Protein AF-A0A644YZ04-F1 (afdb_monomer_lite)

Secondary structure (DSSP, 8-state):
-----GGGGTTTS-B-HHHHHHHTT--HHHHHHHHHHTT-PPEEPTTS-EEB-HHHHHHHHHHH------

Foldseek 3Di:
DDPPDPPPPVLPDWDALVRVCVLQVHDSVVSVVVCVVVVLFFDQDPVRGGTDHSVSVVVCCVVVPGRDGD

Structure (mmCIF, N/CA/C/O backbone):
data_AF-A0A644YZ04-F1
#
_entry.id   AF-A0A644YZ04-F1
#
loop_
_atom_site.group_PDB
_atom_site.id
_atom_site.type_symbol
_atom_site.label_atom_id
_atom_site.label_alt_id
_atom_site.label_comp_id
_atom_site.label_asym_id
_atom_site.label_entity_id
_atom_site.label_seq_id
_atom_site.pdbx_PDB_ins_code
_atom_site.Cartn_x
_atom_site.Cartn_y
_atom_site.Cartn_z
_atom_site.occupancy
_atom_site.B_iso_or_equiv
_atom_site.auth_seq_id
_atom_site.auth_comp_id
_atom_site.auth_asym_id
_atom_site.auth_atom_id
_atom_site.pdbx_PDB_model_num
ATOM 1 N N . MET A 1 1 ? 21.667 5.885 22.143 1.00 40.97 1 MET A N 1
ATOM 2 C CA . MET A 1 1 ? 20.750 4.823 21.683 1.00 40.97 1 MET A CA 1
ATOM 3 C C . MET A 1 1 ? 20.239 5.272 20.327 1.00 40.97 1 MET A C 1
ATOM 5 O O . MET A 1 1 ? 19.325 6.079 20.278 1.00 40.97 1 MET A O 1
ATOM 9 N N . SER A 1 2 ? 20.930 4.895 19.252 1.00 45.81 2 SER A N 1
ATOM 10 C CA . SER A 1 2 ? 20.598 5.350 17.898 1.00 45.81 2 SER A CA 1
ATOM 11 C C . SER A 1 2 ? 19.618 4.353 17.281 1.00 45.81 2 SER A C 1
ATOM 13 O O . SER A 1 2 ? 20.027 3.287 16.831 1.00 45.81 2 SER A O 1
ATOM 15 N N . GLU A 1 3 ? 18.323 4.666 17.309 1.00 53.53 3 GLU A N 1
ATOM 16 C CA . GLU A 1 3 ? 17.238 3.889 16.678 1.00 53.53 3 GLU A CA 1
ATOM 17 C C . GLU A 1 3 ? 17.149 4.111 15.156 1.00 53.53 3 GLU A C 1
ATOM 19 O O . GLU A 1 3 ? 16.097 3.998 14.536 1.00 53.53 3 GLU A O 1
ATOM 24 N N . GLU A 1 4 ? 18.266 4.398 14.500 1.00 53.59 4 GLU A N 1
ATOM 25 C CA . GLU A 1 4 ? 18.321 4.511 13.048 1.00 53.59 4 GLU A CA 1
ATOM 26 C C . GLU A 1 4 ? 18.768 3.167 12.484 1.00 53.59 4 GLU A C 1
ATOM 28 O O . GLU A 1 4 ? 19.937 2.822 12.628 1.00 53.59 4 GLU A O 1
ATOM 33 N N . SER A 1 5 ? 17.851 2.389 11.884 1.00 46.00 5 SER A N 1
ATOM 34 C CA . SER A 1 5 ? 18.119 1.544 10.688 1.00 46.00 5 SER A CA 1
ATOM 35 C C . SER A 1 5 ? 17.066 0.462 10.384 1.00 46.00 5 SER A C 1
ATOM 37 O O . SER A 1 5 ? 17.204 -0.228 9.371 1.00 46.00 5 SER A O 1
ATOM 39 N N . LYS A 1 6 ? 15.995 0.268 11.173 1.00 51.97 6 LYS A N 1
ATOM 40 C CA . LYS A 1 6 ? 15.000 -0.783 10.837 1.00 51.97 6 LYS A CA 1
ATOM 41 C C . LYS A 1 6 ? 14.229 -0.510 9.531 1.00 51.97 6 LYS A C 1
ATOM 43 O O . LYS A 1 6 ? 13.859 -1.464 8.848 1.00 51.97 6 LYS A O 1
ATOM 48 N N . ASN A 1 7 ? 14.113 0.756 9.120 1.00 50.84 7 ASN A N 1
ATOM 49 C CA . ASN A 1 7 ? 13.369 1.186 7.927 1.00 50.84 7 ASN A CA 1
ATOM 50 C C . ASN A 1 7 ? 13.960 0.741 6.573 1.00 50.84 7 ASN A C 1
ATOM 52 O O . ASN A 1 7 ? 13.230 0.594 5.593 1.00 50.84 7 ASN A O 1
ATOM 56 N N . LEU A 1 8 ? 15.269 0.481 6.481 1.00 49.84 8 LEU A N 1
ATOM 57 C CA . LEU A 1 8 ? 15.937 0.282 5.184 1.00 49.84 8 LEU A CA 1
ATOM 58 C C . LEU A 1 8 ? 15.667 -1.082 4.525 1.00 49.84 8 LEU A C 1
ATOM 60 O O . LEU A 1 8 ? 15.831 -1.215 3.313 1.00 49.84 8 LEU A O 1
ATOM 64 N N . LYS A 1 9 ? 15.245 -2.105 5.284 1.00 52.41 9 LYS A N 1
ATOM 65 C CA . LYS A 1 9 ? 15.057 -3.459 4.727 1.00 52.41 9 LYS A CA 1
ATOM 66 C C . LYS A 1 9 ? 13.782 -3.614 3.889 1.00 52.41 9 LYS A C 1
ATOM 68 O O . LYS A 1 9 ? 13.807 -4.39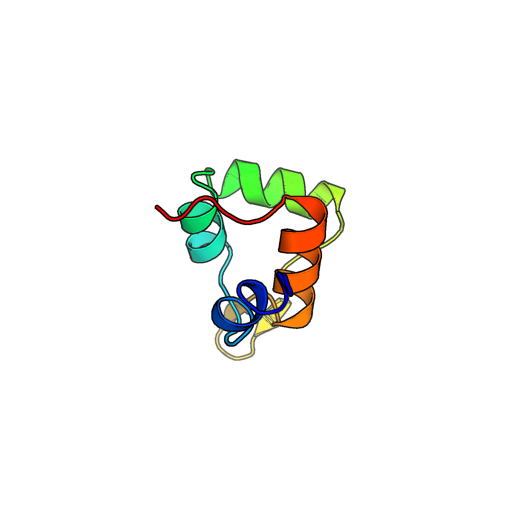6 2.943 1.00 52.41 9 LYS A O 1
ATOM 73 N N . TYR A 1 10 ? 12.707 -2.878 4.189 1.00 57.72 10 TYR A N 1
ATOM 74 C CA . TYR A 1 10 ? 11.448 -2.955 3.425 1.00 57.72 10 TYR A CA 1
ATOM 75 C C . TYR A 1 10 ? 11.501 -2.182 2.108 1.00 57.72 10 TYR A C 1
ATOM 77 O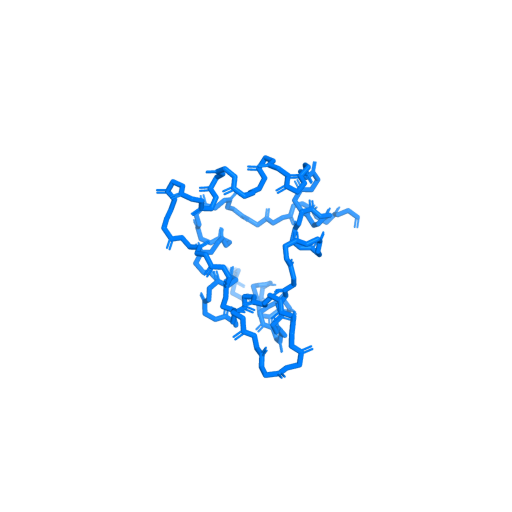 O . TYR A 1 10 ? 10.956 -2.609 1.097 1.00 57.72 10 TYR A O 1
ATOM 85 N N . VAL A 1 11 ? 12.210 -1.058 2.104 1.00 60.81 11 VAL A N 1
ATOM 86 C CA . VAL A 1 11 ? 12.233 -0.110 0.985 1.00 60.81 11 VAL A CA 1
ATOM 87 C C . VAL A 1 11 ? 13.214 -0.553 -0.120 1.00 60.81 11 VAL A C 1
ATOM 89 O O . VAL A 1 11 ? 13.345 0.096 -1.148 1.00 60.81 11 VAL A O 1
ATOM 92 N N . ALA A 1 12 ? 13.881 -1.704 0.021 1.00 62.22 12 ALA A N 1
ATOM 93 C CA . ALA A 1 12 ? 14.853 -2.189 -0.962 1.00 62.22 12 ALA A CA 1
ATOM 94 C C . ALA A 1 12 ? 14.227 -2.688 -2.283 1.00 62.22 12 ALA A C 1
ATOM 96 O O . ALA A 1 12 ? 14.959 -2.933 -3.245 1.00 62.22 12 ALA A O 1
ATOM 97 N N . LYS A 1 13 ? 12.898 -2.875 -2.351 1.00 71.06 13 LYS A N 1
ATOM 98 C CA . LYS A 1 13 ? 12.212 -3.402 -3.541 1.00 71.06 13 LYS A CA 1
ATOM 99 C C . LYS A 1 13 ? 10.871 -2.700 -3.800 1.00 71.06 13 LYS A C 1
ATOM 101 O O . LYS A 1 13 ? 10.188 -2.317 -2.856 1.00 71.06 13 LYS A O 1
ATOM 106 N N . PRO A 1 14 ? 10.474 -2.531 -5.076 1.00 74.00 14 PRO A N 1
ATOM 107 C CA . PRO A 1 14 ? 9.103 -2.185 -5.433 1.00 74.00 14 PRO A CA 1
ATOM 108 C C . PRO A 1 14 ? 8.127 -3.259 -4.948 1.00 74.00 14 PRO A C 1
ATOM 110 O O . PRO A 1 14 ? 8.400 -4.447 -5.111 1.00 74.00 14 PRO A O 1
ATOM 113 N N . GLU A 1 15 ? 6.974 -2.843 -4.433 1.00 82.69 15 GLU A N 1
ATOM 114 C CA . GLU A 1 15 ? 5.985 -3.751 -3.846 1.00 82.69 15 GLU A CA 1
ATOM 115 C C . GLU A 1 15 ? 4.641 -3.695 -4.569 1.00 82.69 15 GLU A C 1
ATOM 117 O O . GLU A 1 15 ? 4.271 -2.697 -5.188 1.00 82.69 15 GLU A O 1
ATOM 122 N N . THR A 1 16 ? 3.882 -4.786 -4.498 1.00 88.31 16 THR A N 1
ATOM 123 C CA . THR A 1 16 ? 2.509 -4.831 -5.030 1.00 88.31 16 THR A CA 1
ATOM 124 C C . THR A 1 16 ? 1.495 -4.442 -3.956 1.00 88.31 16 THR A C 1
ATOM 126 O O . THR A 1 16 ? 1.757 -4.582 -2.763 1.00 88.31 16 THR A O 1
ATOM 129 N N . ILE A 1 17 ? 0.279 -4.051 -4.369 1.00 88.06 17 ILE A N 1
ATOM 130 C CA . ILE A 1 17 ? -0.858 -3.894 -3.436 1.00 88.06 17 ILE A CA 1
ATOM 131 C C . ILE A 1 17 ? -1.052 -5.148 -2.581 1.00 88.06 17 ILE A C 1
ATOM 133 O O . ILE A 1 17 ? -1.341 -5.028 -1.399 1.00 88.06 17 ILE A O 1
ATOM 137 N N . SER A 1 18 ? -0.935 -6.340 -3.172 1.00 88.12 18 SER A N 1
ATOM 138 C CA . SER A 1 18 ? -1.154 -7.596 -2.452 1.00 88.12 18 SER A CA 1
ATOM 139 C C . SER A 1 18 ? -0.102 -7.823 -1.371 1.00 88.12 18 SER A C 1
ATOM 141 O O . SER A 1 18 ? -0.462 -8.203 -0.267 1.00 88.12 18 SER A O 1
ATOM 143 N N . SER A 1 19 ? 1.168 -7.552 -1.679 1.00 86.19 19 SER A N 1
ATOM 144 C CA . SER A 1 19 ? 2.270 -7.694 -0.725 1.00 86.19 19 SER A CA 1
ATOM 145 C C . SER A 1 19 ? 2.128 -6.718 0.442 1.00 86.19 19 SER A C 1
ATOM 147 O O . SER A 1 19 ? 2.102 -7.136 1.595 1.00 86.19 19 SER A O 1
ATOM 149 N N . LEU A 1 20 ? 1.891 -5.433 0.147 1.00 86.50 20 LEU A N 1
ATOM 150 C CA . LEU A 1 20 ? 1.627 -4.429 1.180 1.00 86.50 20 LEU A CA 1
ATOM 151 C C . LEU A 1 20 ? 0.400 -4.799 2.021 1.00 86.50 20 LEU A C 1
ATOM 153 O O . LEU A 1 20 ? 0.441 -4.714 3.239 1.00 86.50 20 LEU A O 1
ATOM 157 N N . ALA A 1 21 ? -0.687 -5.253 1.398 1.00 87.94 21 ALA A N 1
ATOM 158 C CA . ALA A 1 21 ? -1.891 -5.650 2.124 1.00 87.94 21 ALA A CA 1
ATOM 159 C C . ALA A 1 21 ? -1.594 -6.765 3.139 1.00 87.94 21 ALA A C 1
ATOM 161 O O . ALA A 1 21 ? -2.010 -6.654 4.290 1.00 87.94 21 ALA A O 1
ATOM 162 N N . SER A 1 22 ? -0.819 -7.778 2.740 1.00 87.75 22 SER A N 1
ATOM 163 C CA . SER A 1 22 ? -0.374 -8.846 3.637 1.00 87.75 22 SER A CA 1
ATOM 164 C C . SER A 1 22 ? 0.503 -8.326 4.776 1.00 87.75 22 SER A C 1
ATOM 166 O O . SER A 1 22 ? 0.279 -8.710 5.918 1.00 87.75 22 SER A O 1
ATOM 168 N N . LEU A 1 23 ? 1.453 -7.431 4.487 1.00 83.44 23 LEU A N 1
ATOM 169 C CA . LEU A 1 23 ? 2.343 -6.854 5.502 1.00 83.44 23 LEU A CA 1
ATOM 170 C C . LEU A 1 23 ? 1.587 -6.061 6.566 1.00 83.44 23 LEU A C 1
ATOM 172 O O . LEU A 1 23 ? 1.921 -6.135 7.738 1.00 83.44 23 LEU A O 1
ATOM 176 N N . TYR A 1 24 ? 0.561 -5.318 6.162 1.00 85.19 24 TYR A N 1
ATOM 177 C CA . TYR A 1 24 ? -0.255 -4.525 7.079 1.00 85.19 24 TYR A CA 1
ATOM 178 C C . TYR A 1 24 ? -1.411 -5.316 7.712 1.00 85.19 24 TYR A C 1
ATOM 180 O O . TYR A 1 24 ? -2.211 -4.734 8.441 1.00 85.19 24 TYR A O 1
ATOM 188 N N . GLY A 1 25 ? -1.576 -6.605 7.391 1.00 86.94 25 GLY A N 1
ATOM 189 C CA . GLY A 1 25 ? -2.735 -7.389 7.833 1.00 86.94 25 GLY A CA 1
ATOM 190 C C . GLY A 1 25 ? -4.079 -6.838 7.327 1.00 86.94 25 GLY A C 1
ATOM 191 O O . GLY A 1 25 ? -5.125 -7.061 7.934 1.00 86.94 25 GLY A O 1
ATOM 192 N N . LEU A 1 26 ? -4.075 -6.091 6.218 1.00 88.62 26 LEU A N 1
ATOM 193 C CA . LEU A 1 26 ? -5.255 -5.440 5.653 1.00 88.62 26 LEU A CA 1
ATOM 194 C C . LEU A 1 26 ? -5.778 -6.199 4.436 1.00 88.62 26 LEU A C 1
ATOM 196 O O . LEU A 1 26 ? -5.036 -6.783 3.652 1.00 88.62 26 LEU A O 1
ATOM 200 N N . SER A 1 27 ? -7.084 -6.098 4.181 1.00 91.12 27 SER A N 1
ATOM 201 C CA . SER A 1 27 ? -7.610 -6.508 2.878 1.00 91.12 27 SER A CA 1
ATOM 202 C C . SER A 1 27 ? -7.077 -5.585 1.770 1.00 91.12 27 SER A C 1
ATOM 204 O O . SER A 1 27 ? -6.927 -4.374 1.962 1.00 91.12 27 SER A O 1
ATOM 206 N N . ARG A 1 28 ? -6.878 -6.125 0.559 1.00 90.81 28 ARG A N 1
ATOM 207 C CA . ARG A 1 28 ? -6.480 -5.342 -0.631 1.00 90.81 28 ARG A CA 1
ATOM 208 C C . ARG A 1 28 ? -7.415 -4.153 -0.891 1.00 90.81 28 ARG A C 1
ATOM 210 O O . ARG A 1 28 ? -6.966 -3.084 -1.301 1.00 90.81 28 ARG A O 1
ATOM 217 N N . THR A 1 29 ? -8.711 -4.331 -0.636 1.00 91.38 29 THR A N 1
ATOM 218 C CA . THR A 1 29 ? -9.732 -3.287 -0.789 1.00 91.38 29 THR A CA 1
ATOM 219 C C . THR A 1 29 ? -9.566 -2.184 0.253 1.00 91.38 29 THR A C 1
ATOM 221 O O . THR A 1 29 ? -9.638 -1.005 -0.094 1.00 91.38 29 THR A O 1
ATOM 224 N N . THR A 1 30 ? -9.315 -2.551 1.513 1.00 90.00 30 THR A N 1
ATOM 225 C CA . THR A 1 30 ? -9.068 -1.603 2.610 1.00 90.00 30 THR A CA 1
ATOM 226 C C . THR A 1 30 ? -7.815 -0.788 2.335 1.00 90.00 30 THR A C 1
ATOM 228 O O . THR A 1 30 ? -7.872 0.442 2.356 1.00 90.00 30 THR A O 1
ATOM 231 N N . LEU A 1 31 ? -6.717 -1.457 1.971 1.00 88.88 31 LEU A N 1
ATOM 232 C CA . LEU A 1 31 ? -5.474 -0.779 1.630 1.00 88.88 31 LEU A CA 1
ATOM 233 C C . LEU A 1 31 ? -5.687 0.189 0.458 1.00 88.88 31 LEU A C 1
ATOM 235 O O . LEU A 1 31 ? -5.341 1.359 0.563 1.00 88.88 31 LEU A O 1
ATOM 239 N N . ARG A 1 32 ? -6.358 -0.234 -0.622 1.00 89.19 32 ARG A N 1
ATOM 240 C CA . ARG A 1 32 ? -6.653 0.648 -1.767 1.00 89.19 32 ARG A CA 1
ATOM 241 C C . ARG A 1 32 ? -7.480 1.879 -1.373 1.00 89.19 32 ARG A C 1
ATOM 243 O O . ARG A 1 32 ? -7.237 2.959 -1.907 1.00 89.19 32 ARG A O 1
ATOM 250 N N . LYS A 1 33 ? -8.448 1.745 -0.459 1.00 89.50 33 LYS A N 1
ATOM 251 C CA . LYS A 1 33 ? -9.228 2.887 0.050 1.00 89.50 33 LYS A CA 1
ATOM 252 C C . LYS A 1 33 ? -8.349 3.863 0.833 1.00 89.50 33 LYS A C 1
ATOM 254 O O . LYS A 1 33 ? -8.461 5.064 0.602 1.00 89.50 33 LYS A O 1
ATOM 259 N N . ASN A 1 34 ? -7.473 3.363 1.703 1.00 87.12 34 ASN A N 1
ATOM 260 C CA . ASN A 1 34 ? -6.538 4.198 2.465 1.00 87.12 34 ASN A CA 1
ATOM 261 C C . ASN A 1 34 ? -5.570 4.930 1.528 1.00 87.12 34 ASN A C 1
ATOM 263 O O . ASN A 1 34 ? -5.459 6.149 1.577 1.00 87.12 34 ASN A O 1
ATOM 267 N N . LEU A 1 35 ? -4.980 4.205 0.582 1.00 87.88 35 LEU A N 1
ATOM 268 C CA . LEU A 1 35 ? -4.071 4.751 -0.421 1.00 87.88 35 LEU A CA 1
ATOM 269 C C . LEU A 1 35 ? -4.725 5.797 -1.333 1.00 87.88 35 LEU A C 1
ATOM 271 O O . LEU A 1 35 ? -4.107 6.807 -1.656 1.00 87.88 35 LEU A O 1
ATOM 275 N N . LYS A 1 36 ? -6.001 5.612 -1.697 1.00 88.19 36 LYS A N 1
ATOM 276 C CA . LYS A 1 36 ? -6.762 6.612 -2.462 1.00 88.19 36 LYS A CA 1
ATOM 277 C C . LYS A 1 36 ? -6.942 7.919 -1.684 1.00 88.19 36 LYS A C 1
ATOM 279 O O . LYS A 1 36 ? -6.859 8.979 -2.295 1.00 88.19 36 LYS A O 1
ATOM 284 N N . LYS A 1 37 ? -7.162 7.861 -0.363 1.00 85.88 37 LYS A N 1
ATOM 285 C CA . LYS A 1 37 ? -7.227 9.066 0.487 1.00 85.88 37 LYS A CA 1
ATOM 286 C C . LYS A 1 37 ? -5.889 9.807 0.523 1.00 85.88 37 LYS A C 1
ATOM 288 O O . LYS A 1 37 ? -5.883 11.029 0.531 1.00 85.88 37 LYS A O 1
ATOM 293 N N . LEU A 1 38 ? -4.785 9.060 0.486 1.00 81.88 38 LEU A N 1
ATOM 294 C CA . LEU A 1 38 ? -3.419 9.589 0.453 1.00 81.88 38 LEU A CA 1
ATOM 295 C C . LEU A 1 38 ? -2.956 10.013 -0.951 1.00 81.88 38 LEU A C 1
ATOM 297 O O . LEU A 1 38 ? -1.846 10.504 -1.101 1.00 81.88 38 LEU A O 1
ATOM 301 N N . GLN A 1 39 ? -3.777 9.798 -1.986 1.00 85.31 39 GLN A N 1
ATOM 302 C CA . GLN A 1 39 ? -3.406 9.994 -3.394 1.00 85.31 39 GLN A CA 1
ATOM 303 C C . GLN A 1 39 ? -2.173 9.170 -3.836 1.00 85.31 39 GLN A C 1
ATOM 305 O O . GLN A 1 39 ? -1.534 9.478 -4.840 1.00 85.31 39 GLN A O 1
ATOM 310 N N . LEU A 1 40 ? -1.870 8.075 -3.129 1.00 82.69 40 LEU A N 1
ATOM 311 C CA . LEU A 1 40 ? -0.754 7.169 -3.412 1.00 82.69 40 LEU A CA 1
ATOM 312 C C . LEU A 1 40 ? -1.262 5.969 -4.216 1.00 82.69 40 LEU A C 1
ATOM 314 O O . LEU A 1 40 ? -1.629 4.938 -3.659 1.00 82.69 40 LEU A O 1
ATOM 318 N N . LEU A 1 41 ? -1.336 6.095 -5.541 1.00 78.62 41 LEU A N 1
ATOM 319 C CA . LEU A 1 41 ? -1.793 5.011 -6.419 1.00 78.62 41 LEU A CA 1
ATOM 320 C C . LEU A 1 41 ? -0.609 4.325 -7.113 1.00 78.62 41 LEU A C 1
ATOM 322 O O . LEU A 1 41 ? 0.289 5.013 -7.592 1.00 78.62 41 LEU A O 1
ATOM 326 N N . PRO A 1 42 ? -0.605 2.981 -7.210 1.00 80.75 42 PRO A N 1
ATOM 327 C CA . PRO A 1 42 ? 0.482 2.269 -7.863 1.00 80.75 42 PRO A CA 1
ATOM 328 C C . PRO A 1 42 ? 0.474 2.555 -9.361 1.00 80.75 42 PRO A C 1
ATOM 330 O O . PRO A 1 42 ? -0.587 2.644 -9.991 1.00 80.75 42 PRO A O 1
ATOM 333 N N . LYS A 1 43 ? 1.663 2.631 -9.951 1.00 81.06 43 LYS A N 1
ATOM 334 C CA . LYS A 1 43 ? 1.817 2.847 -11.391 1.00 81.06 43 LYS A CA 1
ATOM 335 C C . LYS A 1 43 ? 1.805 1.514 -12.128 1.00 81.06 43 LYS A C 1
ATOM 337 O O . LYS A 1 43 ? 2.342 0.517 -11.641 1.00 81.06 43 LYS A O 1
ATOM 342 N N . LEU A 1 44 ? 1.191 1.510 -13.310 1.00 81.19 44 LEU A N 1
ATOM 343 C CA . LEU A 1 44 ? 1.264 0.379 -14.227 1.00 81.19 44 LEU A CA 1
ATOM 344 C C . LEU A 1 44 ? 2.672 0.325 -14.826 1.00 81.19 44 LEU A C 1
ATOM 346 O O . LEU A 1 44 ? 3.163 1.319 -15.362 1.00 81.19 44 LEU A O 1
ATOM 350 N N . LYS A 1 45 ? 3.328 -0.824 -14.711 1.00 78.00 45 LYS A N 1
ATOM 351 C CA . LYS A 1 45 ? 4.621 -1.097 -15.339 1.00 78.00 45 LYS A CA 1
ATOM 352 C C . LYS A 1 45 ? 4.428 -1.736 -16.714 1.00 78.00 45 LYS A C 1
ATOM 354 O O . LYS A 1 45 ? 3.365 -2.270 -17.021 1.00 78.00 45 LYS A O 1
ATOM 359 N N . ASN A 1 46 ? 5.484 -1.699 -17.528 1.00 73.62 46 ASN A N 1
ATOM 360 C CA . ASN A 1 46 ? 5.485 -2.226 -18.900 1.00 73.62 46 ASN A CA 1
ATOM 361 C C . ASN A 1 46 ? 5.170 -3.734 -18.981 1.00 73.62 46 ASN A C 1
ATOM 363 O O . ASN A 1 46 ? 4.791 -4.218 -20.038 1.00 73.62 46 ASN A O 1
ATOM 367 N N . ASP A 1 47 ? 5.308 -4.467 -17.873 1.00 78.31 47 ASP A N 1
ATOM 368 C CA . ASP A 1 47 ? 4.966 -5.888 -17.733 1.00 78.31 47 ASP A CA 1
ATOM 369 C C . ASP A 1 47 ? 3.487 -6.131 -17.359 1.00 78.31 47 ASP A C 1
ATOM 371 O O . ASP A 1 47 ? 3.095 -7.261 -17.066 1.00 78.31 47 ASP A O 1
ATOM 375 N N . GLY A 1 48 ? 2.664 -5.077 -17.325 1.00 79.19 48 GLY A N 1
ATOM 376 C CA . GLY A 1 48 ? 1.249 -5.139 -16.960 1.00 79.19 48 GLY A CA 1
ATOM 377 C C . GLY A 1 48 ? 0.986 -5.215 -15.453 1.00 79.19 48 GLY A C 1
ATOM 378 O O . GLY A 1 48 ? -0.166 -5.369 -15.043 1.00 79.19 48 GLY A O 1
ATOM 379 N N . ARG A 1 49 ? 2.016 -5.107 -14.601 1.00 79.75 49 ARG A N 1
ATOM 380 C CA . ARG 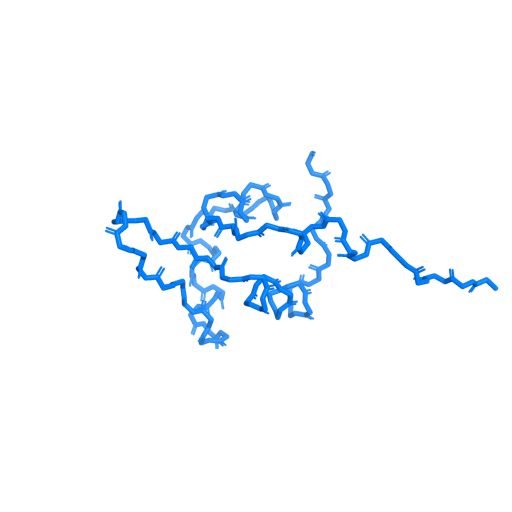A 1 49 ? 1.860 -5.176 -13.141 1.00 79.75 49 ARG A CA 1
ATOM 381 C C . ARG A 1 49 ? 1.745 -3.786 -12.524 1.00 79.75 49 ARG A C 1
ATOM 383 O O . ARG A 1 49 ? 2.467 -2.860 -12.883 1.00 79.75 49 ARG A O 1
ATOM 390 N N . TYR A 1 50 ? 0.856 -3.650 -11.542 1.00 81.25 50 TYR A N 1
ATOM 391 C CA . TYR A 1 50 ? 0.772 -2.452 -10.705 1.00 81.25 50 TYR A CA 1
ATOM 392 C C . TYR A 1 50 ? 1.761 -2.567 -9.545 1.00 81.25 50 TYR A C 1
ATOM 394 O O . TYR A 1 50 ? 1.603 -3.434 -8.680 1.00 81.25 50 TYR A O 1
ATOM 402 N N . LEU A 1 51 ? 2.759 -1.686 -9.523 1.00 85.62 51 LEU A N 1
ATOM 403 C CA . LEU A 1 51 ? 3.793 -1.652 -8.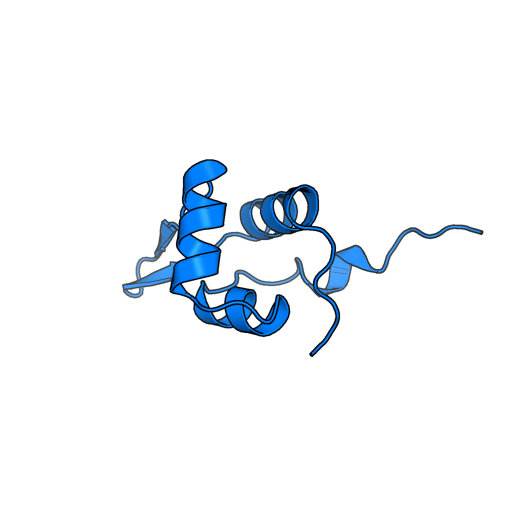491 1.00 85.62 51 LEU A CA 1
ATOM 404 C C . LEU A 1 51 ? 3.882 -0.265 -7.859 1.00 85.62 51 LEU A C 1
ATOM 406 O O . LEU A 1 51 ? 3.779 0.755 -8.543 1.00 85.62 51 LEU A O 1
ATOM 410 N N . PHE A 1 52 ? 4.127 -0.253 -6.554 1.00 85.75 52 PHE A N 1
ATOM 411 C CA . PHE A 1 52 ? 4.610 0.916 -5.840 1.00 85.75 52 PHE A CA 1
ATOM 412 C C . PHE A 1 52 ? 6.119 0.968 -5.970 1.00 85.75 52 PHE A C 1
ATOM 414 O O . PHE A 1 52 ? 6.829 -0.016 -5.751 1.00 85.75 52 PHE A O 1
ATOM 421 N N . THR A 1 53 ? 6.617 2.131 -6.347 1.00 84.38 53 THR A N 1
ATOM 422 C CA . THR A 1 53 ? 8.033 2.445 -6.271 1.00 84.38 53 THR A CA 1
ATOM 423 C C . THR A 1 53 ? 8.489 2.479 -4.818 1.00 84.38 53 THR A C 1
ATOM 425 O O . THR A 1 53 ? 7.711 2.727 -3.906 1.00 84.38 53 THR A O 1
ATOM 428 N N . ILE A 1 54 ? 9.790 2.301 -4.627 1.00 83.94 54 ILE A N 1
ATOM 429 C CA . ILE A 1 54 ? 10.499 2.465 -3.352 1.00 83.94 54 ILE A CA 1
ATOM 430 C C . ILE A 1 54 ? 10.044 3.731 -2.600 1.00 83.94 54 ILE A C 1
ATOM 432 O O . ILE A 1 54 ? 9.685 3.664 -1.429 1.00 83.94 54 ILE A O 1
ATOM 436 N N . LYS A 1 55 ? 9.976 4.874 -3.299 1.00 83.19 55 LYS A N 1
ATOM 437 C CA . LYS A 1 55 ? 9.537 6.155 -2.723 1.00 83.19 55 LYS A CA 1
ATOM 438 C C . LYS A 1 55 ? 8.077 6.131 -2.268 1.00 83.19 55 LYS A C 1
ATOM 440 O O . LYS A 1 55 ? 7.755 6.661 -1.215 1.00 83.19 55 LYS A O 1
ATOM 445 N N . GLU A 1 56 ? 7.196 5.517 -3.054 1.00 85.44 56 GLU A N 1
ATOM 446 C CA . GLU A 1 56 ? 5.780 5.388 -2.696 1.00 85.44 56 GLU A CA 1
ATOM 447 C C . GLU A 1 56 ? 5.602 4.458 -1.494 1.00 85.44 56 GLU A C 1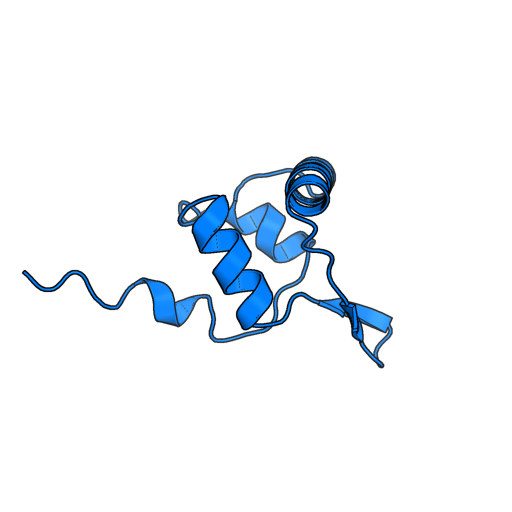
ATOM 449 O O . GLU A 1 56 ? 4.853 4.794 -0.588 1.00 85.44 56 GLU A O 1
ATOM 454 N N . VAL A 1 57 ? 6.328 3.337 -1.436 1.00 84.31 57 VAL A N 1
ATOM 455 C CA . VAL A 1 57 ? 6.316 2.438 -0.270 1.00 84.31 57 VAL A CA 1
ATOM 456 C C . VAL A 1 57 ? 6.762 3.179 0.991 1.00 84.31 57 VAL A C 1
ATOM 458 O O . VAL A 1 57 ? 6.124 3.045 2.029 1.00 84.31 57 VAL A O 1
ATOM 461 N N . GLN A 1 58 ? 7.799 4.011 0.896 1.00 83.62 58 GLN A N 1
ATOM 462 C CA . GLN A 1 58 ? 8.269 4.808 2.027 1.00 83.62 58 GLN A CA 1
ATOM 463 C C . GLN A 1 58 ? 7.216 5.816 2.513 1.00 83.62 58 GLN A C 1
ATOM 465 O O . GLN A 1 58 ? 6.935 5.863 3.705 1.00 83.62 58 GLN A O 1
ATOM 470 N N . LEU A 1 59 ? 6.556 6.536 1.599 1.00 85.00 59 LEU A N 1
ATOM 471 C CA . LEU A 1 59 ? 5.456 7.447 1.949 1.00 85.00 59 LEU A CA 1
ATOM 472 C C . LEU A 1 59 ? 4.275 6.716 2.603 1.00 85.00 59 LEU A C 1
ATOM 474 O O . LEU A 1 59 ? 3.626 7.261 3.495 1.00 85.00 59 LEU A O 1
ATOM 478 N N . ILE A 1 60 ? 3.985 5.489 2.161 1.00 84.50 60 ILE A N 1
ATOM 479 C CA . ILE A 1 60 ? 2.939 4.650 2.757 1.00 84.50 60 ILE A CA 1
ATOM 480 C C . ILE A 1 60 ? 3.306 4.288 4.197 1.00 84.50 60 ILE A C 1
ATOM 482 O O . ILE A 1 60 ? 2.449 4.408 5.068 1.00 84.50 60 ILE A O 1
ATOM 486 N N . ILE A 1 61 ? 4.557 3.894 4.452 1.00 84.12 61 ILE A N 1
ATOM 487 C CA . ILE A 1 61 ? 5.055 3.583 5.801 1.00 84.12 61 ILE A CA 1
ATOM 488 C C . ILE A 1 61 ? 5.001 4.823 6.698 1.00 84.12 61 ILE A C 1
ATOM 490 O O . ILE A 1 61 ? 4.523 4.734 7.823 1.00 84.12 61 ILE A O 1
ATOM 494 N N . GLU A 1 62 ? 5.399 5.991 6.195 1.00 83.00 62 GLU A N 1
ATOM 495 C CA . GLU A 1 62 ? 5.312 7.251 6.946 1.00 83.00 62 GLU A CA 1
ATOM 496 C C . GLU A 1 62 ? 3.868 7.600 7.352 1.00 83.00 62 GLU A C 1
ATOM 498 O O . GLU A 1 62 ? 3.649 8.129 8.439 1.00 83.00 62 GLU A O 1
ATOM 503 N N . HIS A 1 63 ? 2.874 7.282 6.514 1.00 83.00 63 HIS A N 1
ATOM 504 C CA . HIS A 1 63 ? 1.468 7.610 6.785 1.00 83.00 63 HIS A CA 1
ATOM 505 C C . HIS A 1 63 ? 0.702 6.534 7.562 1.00 83.00 63 HIS A C 1
ATOM 507 O O . HIS A 1 63 ? -0.197 6.867 8.332 1.00 83.00 63 HIS A O 1
ATOM 513 N N . LEU A 1 64 ? 0.980 5.252 7.317 1.00 81.50 64 LEU A N 1
ATOM 514 C CA . LEU A 1 64 ? 0.274 4.129 7.948 1.00 81.50 64 LEU A CA 1
ATOM 515 C C . LEU A 1 64 ? 1.003 3.577 9.177 1.00 81.50 64 LEU A C 1
ATOM 517 O O . LEU A 1 64 ? 0.408 2.799 9.919 1.00 81.50 64 LEU A O 1
ATOM 521 N N . GLY A 1 65 ? 2.258 3.972 9.393 1.00 82.06 65 GLY A N 1
ATOM 522 C CA . GLY A 1 65 ? 3.151 3.376 10.379 1.00 82.06 65 GLY A CA 1
ATOM 523 C C . GLY A 1 65 ? 3.919 2.169 9.833 1.00 82.06 65 GLY A C 1
ATOM 524 O O . GLY A 1 65 ? 3.697 1.700 8.707 1.00 82.06 65 GLY A O 1
ATOM 525 N N . GLU A 1 66 ? 4.852 1.664 10.646 1.00 77.12 66 GLU A N 1
ATOM 526 C CA . GLU A 1 66 ? 5.570 0.427 10.337 1.00 77.12 66 GLU A CA 1
ATOM 527 C C . GLU A 1 66 ? 4.589 -0.758 10.350 1.00 77.12 66 GLU A C 1
ATOM 529 O O . GLU A 1 66 ? 3.815 -0.897 11.300 1.00 77.12 66 GLU A O 1
ATOM 534 N N . PRO A 1 67 ? 4.591 -1.622 9.319 1.00 74.62 67 PRO A N 1
ATOM 535 C CA . PRO A 1 67 ? 3.796 -2.839 9.360 1.00 74.62 67 PRO A CA 1
ATOM 536 C C . PRO A 1 67 ? 4.306 -3.735 10.497 1.00 74.62 67 PRO A C 1
ATOM 538 O O . PRO A 1 67 ? 5.489 -4.095 10.526 1.00 74.62 67 PRO A O 1
ATOM 541 N N . GLU A 1 68 ? 3.425 -4.113 11.426 1.00 66.00 68 GLU A N 1
ATOM 542 C CA . GLU A 1 68 ? 3.718 -5.189 12.371 1.00 66.00 68 GLU A CA 1
ATOM 543 C C . GLU A 1 68 ? 3.980 -6.448 11.547 1.00 66.00 68 GLU A C 1
ATOM 545 O O . GLU A 1 68 ? 3.110 -6.899 10.807 1.00 66.00 68 GLU A O 1
ATOM 550 N N . LYS A 1 69 ? 5.211 -6.969 11.601 1.00 56.69 69 LYS A N 1
ATOM 551 C CA . LYS A 1 69 ? 5.586 -8.205 10.905 1.00 56.69 69 LYS A CA 1
ATOM 552 C C . LYS A 1 69 ? 4.502 -9.270 11.117 1.00 56.69 69 LYS A C 1
ATOM 554 O O . LYS A 1 69 ? 4.320 -9.712 12.250 1.00 56.69 69 LYS A O 1
ATOM 559 N N . ALA A 1 70 ? 3.851 -9.683 10.031 1.00 47.72 70 ALA A N 1
ATOM 560 C CA . ALA A 1 70 ? 3.174 -10.973 9.966 1.00 47.72 70 ALA A CA 1
ATOM 561 C C . ALA A 1 70 ? 4.205 -12.112 10.004 1.00 47.72 70 ALA A C 1
ATOM 563 O O . ALA A 1 70 ? 5.307 -11.934 9.425 1.00 47.72 70 ALA A O 1
#

Organism: NCBI:txid1076179

Radius of gyration: 12.33 Å; chains: 1; bounding box: 30×21×41 Å

pLDDT: mean 77.34, std 13.65, range [40.97, 91.38]

Sequence (70 aa):
MSEESKNLKYVAKPETISSLASLYGLSRTTLRKNLKKLQLLPKLKNDGRYLFTIKEVQLIIEHLGEPEKA

=== Feature glossary ===
The record interleaves many kinds of information about one protein. Here is each kind framed as the question it answers.

Q: Are the domains correctly placed relative to each other?
A: Predicted aligned error is AlphaFold's pairwise confidence. Unlike pLDDT (per-residue), PAE is per-residue-pair and captures whether two parts of the structure are correctly placed relative to each other. Units are ångströms of expected positional error.

Q: Which residues are in helices, strands, or loops?
A: Eight-state secondary structure (DSSP): H is the canonical α-helix, G the tighter 3₁₀-helix, I the wider π-helix; E/B are β-structure, T and S are turns and bends, and '-' is everything else. DSSP derives these from the pattern of main-chain N–H···O=C hydrogen bonds, not from the sequence.

Q: What if only a Cα trace is available?
A: P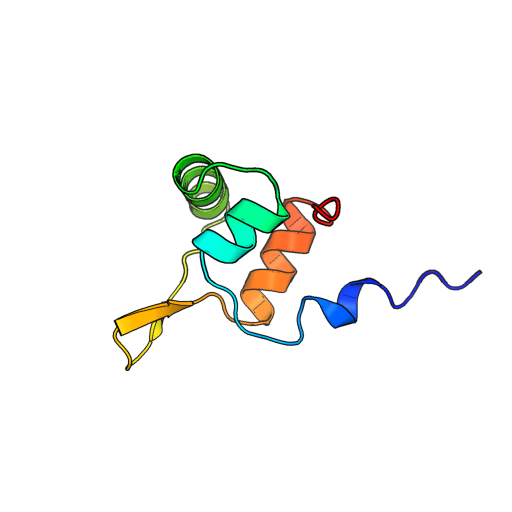-SEA three-state annotation labels each residue as helix, strand, or coil based purely on the geometry of the Cα trace. It serves as a fallback when the full backbone (and thus DSSP) is unavailable.

Q: What are the backbone torsion angles?
A: φ (phi) and ψ (psi) are the two rotatable backbone dihedrals per residue: φ is the C(i-1)–N–Cα–C torsion, ψ is the N–Cα–C–N(i+1) torsion, both in degrees on (−180°, 180°]. α-helical residues cluster near (−60°, −45°); β-strand residues near (−120°, +130°). A Ramachandran plot is simply a scatter of (φ, ψ) for every residue.

Q: What known structures does this most resemble?
A: Structural nearest neighbors (via Foldseek easy-search vs the PDB). Reported per hit: target PDB id, E-value, and alignment TM-score. A TM-score above ~0.5 is the conventional threshold for 'same fold'.

Q: What family and function is it annotated with?
A: Database cross-references. InterPro integrates a dozen domain/family signature databases into unified entries with residue-range hits. GO terms attach function/process/location labels with evidence codes. CATH codes position the fold in a four-level structural taxonomy. Organism is the NCBI-taxonomy species name.

Q: Which residues are buried vs exposed?
A: Solvent accessibility: the surface area of each residue that a 1.4 Å water probe can touch, in Å². When only backbone atoms are present the absolute values are lower than full-atom SASA (side chains contribute most of the area) and are flagged as backbone-only.

Q: What do the diagnostic plots show?
A: Three diagnostic plots accompany the record. The Cα contact map visualizes the tertiary structure as a 2D adjacency matrix (8 Å cutoff, sequence-local contacts suppressed). The Ramachandran plot shows the distribution of backbone (φ, ψ) torsions, with points in the α and β basins reflecting secondary structure content. The PAE plot shows AlphaFold's inter-residue confidence as a color matrix.

Q: What is the amino-acid chain?
A: The amino-acid sequence is the protein's primary structure: the linear order of residues from the N-terminus to the C-terminus, written in one-letter code. Everything else here — the 3D coordinates, the secondary structure, the domain annotations — is ultimately a consequence of this string.

Q: What do the rendered images show?
A: The six renders are orthographic views along the three Cartesian axes in both directions. Representation (cartoon, sticks, or surface) and color scheme (sequence-rainbow or by-chain) vary across proteins so the training set covers all the common visualization conventions.

Q: Where is each backbone atom in 3D?
A: The mmCIF table is the protein's shape written out atom by atom. For each backbone N, Cα, C, and carbonyl O, it records an (x, y, z) coordinate triple in Å plus the residue type, chain letter, and residue number.

Q: How mobile is each atom in the crystal?
A: For experimental (PDB) structures, the B-factor (temperature factor) quantifies the positional spread of each atom in the crystal — a combination of thermal vibration and static disorder — in units of Å². High B-factors mark flexible loops or poorly resolved regions; low B-factors mark the rigid, well-ordered core.

Q: How big and how compact is the whole molecule?
A: Three whole-structure scalars: the radius of gyration (RMS distance of Cα from centroid, in Å), the count of Cα–Cα contacts (pairs closer than 8 Å and separated by more than four residues in sequence — i.e. tertiary, not local, contacts), and the bounding-box dimensions. Together they distinguish compact globular folds from extended fibres or disordered chains.

Q: What does the local fold look like, residue by residue?
A: A 3Di character summarizes, for each residue, the relative orientation of the Cα frame of its nearest spatial neighbor. Because it encodes fold topology rather than chemistry, 3Di alignments detect remote structural similarity that sequence alignment misses.

Q: How confident is the AlphaFold model at each residue?
A: For AlphaFold models, the B-factor field carries pLDDT — the model's own estimate of local accuracy on a 0–100 scale. Regions with pLDDT<50 should be treated as essentially unmodeled; they often correspond to intrinsically disordered segments.